Protein AF-A0A9D9RS37-F1 (afdb_monomer)

Sequence (89 aa):
MTNQETQNWIEKDKKQLHPTYHPKTHANPLVIERGEGVWLHTTDGQKILDGMAGLWNVNAGYGREEIAKAAYDQMKTMSFTSNFSGMTN

pLDDT: mean 94.48, std 4.48, range [75.38, 98.69]

Foldseek 3Di:
DDPVVLVVVLVVVLPDDDPPDDSVVSNDDFAWDFWDFQWTATPVGDIDGNPCCVVVPVVRTTDPPVVVVVQVVVVVVPVDDDPPPPDDD

Mean predicted aligned error: 3.92 Å

Nearest PDB structures (foldseek):
  6fyq-assembly1_A-2  TM=9.323E-01  e=6.464E-07  Virgibacillus pantothenticus
  3n5m-assembly1_B  TM=8.785E-01  e=1.243E-05  Bacillus anthracis
  1mgv-assembly1_B  TM=8.089E-01  e=7.820E-05  Escherichia coli
  1qj3-assembly1_A  TM=7.769E-01  e=7.323E-05  Escherichia coli BL21(DE3)
  1mly-assembly1_B  TM=7.722E-01  e=8.351E-05  Escherichia coli

Solvent-accessible surface area (backbone atoms only — not comparable to full-atom values): 5663 Å² total; per-residue (Å²): 114,53,74,69,56,44,52,54,50,47,67,55,52,61,75,57,88,57,87,100,55,61,76,93,75,53,78,77,74,85,57,74,68,51,48,48,47,58,33,38,30,32,42,90,71,51,77,42,78,47,88,50,29,79,87,74,68,43,83,89,35,38,69,53,60,71,58,54,48,54,52,49,58,42,46,74,74,57,72,76,77,70,70,60,97,80,45,81,133

Radius of gyration: 17.85 Å; Cα contacts (8 Å, |Δi|>4): 80; chains: 1; bounding box: 42×44×32 Å

Secondary structure (DSSP, 8-state):
--HHHHHHHHHHHTTS--TT--GGG-SS---EEEEEBTEEEETTS-EEE-SSHHHHT-TT-B--HHHHHHHHHHHHHHS----GGG---

Structure (mmCIF, N/CA/C/O backbone):
data_AF-A0A9D9RS37-F1
#
_entry.id   AF-A0A9D9RS37-F1
#
loop_
_atom_site.group_PDB
_atom_site.id
_atom_site.type_symbol
_atom_site.label_atom_id
_atom_site.label_alt_id
_atom_site.label_comp_id
_atom_site.label_asym_id
_atom_site.label_entity_id
_atom_site.label_seq_id
_atom_site.pdbx_PDB_ins_code
_atom_site.Cartn_x
_atom_site.Cartn_y
_atom_site.Cartn_z
_ato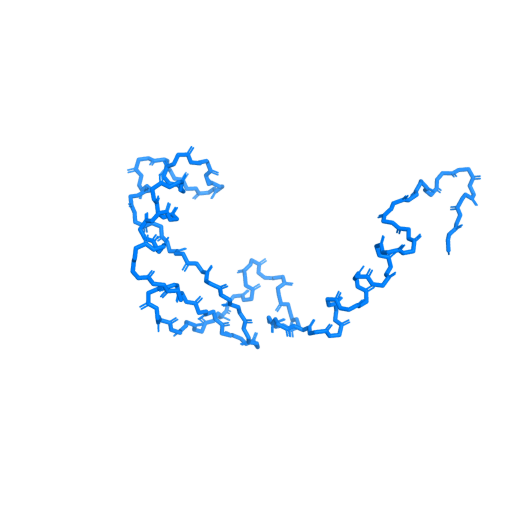m_site.occupancy
_atom_site.B_iso_or_equiv
_atom_site.auth_seq_id
_atom_site.auth_comp_id
_atom_site.auth_asym_id
_atom_site.auth_atom_id
_atom_site.pdbx_PDB_model_num
ATOM 1 N N . MET A 1 1 ? -12.065 1.680 10.532 1.00 75.38 1 MET A N 1
ATOM 2 C CA . MET A 1 1 ? -11.278 1.986 11.752 1.00 75.38 1 MET A CA 1
ATOM 3 C C . MET A 1 1 ? -12.090 2.846 12.727 1.00 75.38 1 MET A C 1
ATOM 5 O O . MET A 1 1 ? -13.039 3.488 12.292 1.00 75.38 1 MET A O 1
ATOM 9 N N . THR A 1 2 ? -11.766 2.884 14.024 1.00 84.12 2 THR A N 1
ATOM 10 C CA . THR A 1 2 ? -12.363 3.850 14.973 1.00 84.12 2 THR A CA 1
ATOM 11 C C . THR A 1 2 ? -11.731 5.244 14.835 1.00 84.12 2 THR A C 1
ATOM 13 O O . THR A 1 2 ? -10.602 5.393 14.357 1.00 84.12 2 THR A O 1
ATOM 16 N N . ASN A 1 3 ? -12.421 6.286 15.316 1.00 85.00 3 ASN A N 1
ATOM 17 C CA . ASN A 1 3 ? -11.869 7.649 15.352 1.00 85.00 3 ASN A CA 1
ATOM 18 C C . ASN A 1 3 ? -10.579 7.732 16.185 1.00 85.00 3 ASN A C 1
ATOM 20 O O . ASN A 1 3 ? -9.650 8.446 15.815 1.00 85.00 3 ASN A O 1
ATOM 24 N N . GLN A 1 4 ? -10.493 6.972 17.282 1.00 88.94 4 GLN A N 1
ATOM 25 C CA . GLN A 1 4 ? -9.316 6.959 18.153 1.00 88.94 4 GLN A CA 1
ATOM 26 C C . GLN A 1 4 ? -8.083 6.371 17.451 1.00 88.94 4 GLN A C 1
ATOM 28 O O . GLN A 1 4 ? -6.975 6.889 17.591 1.00 88.94 4 GLN A O 1
ATOM 33 N N . GLU A 1 5 ? -8.268 5.305 16.674 1.00 89.88 5 GLU A N 1
ATOM 34 C CA . GLU A 1 5 ? -7.196 4.682 15.892 1.00 89.88 5 GLU A CA 1
ATOM 35 C C . GLU A 1 5 ? -6.712 5.594 14.760 1.00 89.88 5 GLU A C 1
ATOM 37 O O . GLU A 1 5 ? -5.505 5.716 14.555 1.00 89.88 5 GLU A O 1
ATOM 42 N N . THR A 1 6 ? -7.627 6.299 14.086 1.00 92.88 6 THR A N 1
ATOM 43 C CA . THR A 1 6 ? -7.273 7.300 13.065 1.00 92.88 6 THR A CA 1
ATOM 44 C C . THR A 1 6 ? -6.378 8.398 13.642 1.00 92.88 6 THR A C 1
ATOM 46 O O . THR A 1 6 ? -5.331 8.706 13.074 1.00 92.88 6 THR A O 1
ATOM 49 N N . GLN A 1 7 ? -6.733 8.950 14.808 1.00 93.44 7 GLN A N 1
ATOM 50 C CA . GLN A 1 7 ? -5.916 9.980 15.462 1.00 93.44 7 GLN A CA 1
ATOM 51 C C . GLN A 1 7 ? -4.532 9.460 15.865 1.00 93.44 7 GLN A C 1
ATOM 53 O O . GLN A 1 7 ? -3.532 10.158 15.713 1.00 93.44 7 GLN A O 1
ATOM 58 N N . ASN A 1 8 ? -4.445 8.208 16.316 1.00 94.12 8 ASN A N 1
ATOM 59 C CA . ASN A 1 8 ? -3.160 7.585 16.627 1.00 94.12 8 ASN A CA 1
ATOM 60 C C . ASN A 1 8 ? -2.247 7.475 15.392 1.00 94.12 8 ASN A C 1
ATOM 62 O O . ASN A 1 8 ? -1.040 7.691 15.506 1.00 94.12 8 ASN A O 1
ATOM 66 N N . TRP A 1 9 ? -2.799 7.159 14.215 1.00 94.12 9 TRP A N 1
ATOM 67 C CA . TRP A 1 9 ? -2.026 7.141 12.969 1.00 94.12 9 TRP A CA 1
ATOM 68 C C . TRP A 1 9 ? -1.507 8.525 12.596 1.00 94.12 9 TRP A C 1
ATOM 70 O O . TRP A 1 9 ? -0.314 8.662 12.337 1.00 94.12 9 TRP A O 1
ATOM 80 N N . ILE A 1 10 ? -2.359 9.549 12.665 1.00 93.69 10 ILE A N 1
ATOM 81 C CA . ILE A 1 10 ? -1.981 10.941 12.383 1.00 93.69 10 ILE A CA 1
ATOM 82 C C . ILE A 1 10 ? -0.811 11.393 13.273 1.00 93.69 10 ILE A C 1
ATOM 84 O O . ILE A 1 10 ? 0.169 11.954 12.783 1.00 93.69 10 ILE A O 1
ATOM 88 N N . GLU A 1 11 ? -0.864 11.117 14.578 1.00 93.94 11 GLU A N 1
ATOM 89 C CA . GLU A 1 11 ? 0.189 11.535 15.516 1.00 93.94 11 GLU A CA 1
ATOM 90 C C . GLU A 1 11 ? 1.524 10.805 15.318 1.00 93.94 11 GLU A C 1
ATOM 92 O O . GLU A 1 11 ? 2.593 11.354 15.608 1.00 93.94 11 GLU A O 1
ATOM 97 N N . LYS A 1 12 ? 1.490 9.564 14.826 1.00 93.44 12 LYS A N 1
ATOM 98 C CA . LYS A 1 12 ? 2.705 8.830 14.446 1.00 93.44 12 LYS A CA 1
ATOM 99 C C . LYS A 1 12 ? 3.289 9.353 13.137 1.00 93.44 12 LYS A C 1
ATOM 101 O O . LYS A 1 12 ? 4.507 9.498 13.042 1.00 93.44 12 LYS A O 1
ATOM 106 N N . ASP A 1 13 ? 2.429 9.641 12.168 1.00 94.44 13 ASP A N 1
ATOM 107 C CA . ASP A 1 13 ? 2.786 10.077 10.819 1.00 94.44 13 ASP A CA 1
ATOM 108 C C . ASP A 1 13 ? 3.458 11.460 10.812 1.00 94.44 13 ASP A C 1
ATOM 110 O O . ASP A 1 13 ? 4.497 11.643 10.185 1.00 94.44 13 ASP A O 1
ATOM 114 N N . LYS A 1 14 ? 3.000 12.390 11.663 1.00 92.12 14 LYS A N 1
ATOM 115 C CA . LYS A 1 14 ? 3.640 13.706 11.890 1.00 92.12 14 LYS A CA 1
ATOM 116 C C . LYS A 1 14 ? 5.127 13.648 12.272 1.00 92.12 14 LYS A C 1
ATOM 118 O O . LYS A 1 14 ? 5.822 14.658 12.191 1.00 92.12 14 LYS A O 1
ATOM 123 N N . LYS A 1 15 ? 5.613 12.495 12.740 1.00 91.38 15 LYS A N 1
ATOM 124 C CA . LYS A 1 15 ? 7.008 12.276 13.162 1.00 91.38 15 LYS A CA 1
ATOM 125 C C . LYS A 1 15 ? 7.862 11.627 12.068 1.00 91.38 15 LYS A C 1
ATOM 127 O O . LYS A 1 15 ? 9.034 11.354 12.314 1.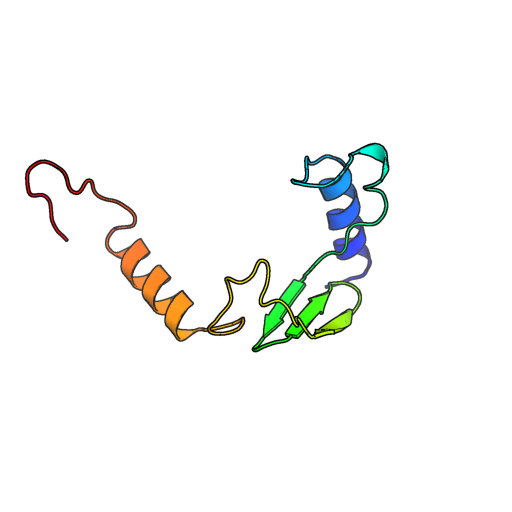00 91.38 15 LYS A O 1
ATOM 132 N N . GLN A 1 16 ? 7.286 11.351 10.899 1.00 91.25 16 GLN A N 1
ATOM 133 C CA . GLN A 1 16 ? 7.953 10.716 9.766 1.00 91.25 16 GLN A CA 1
ATOM 134 C C . GLN A 1 16 ? 8.372 11.742 8.709 1.00 91.25 16 GLN A C 1
ATOM 136 O O . GLN A 1 16 ? 7.901 12.880 8.675 1.00 91.25 16 GLN A O 1
ATOM 141 N N . LEU A 1 17 ? 9.279 11.326 7.825 1.00 92.88 17 LEU A N 1
ATOM 142 C CA . LEU A 1 17 ? 9.642 12.081 6.630 1.00 92.88 17 LEU A CA 1
ATOM 143 C C . LEU A 1 17 ? 8.840 11.560 5.439 1.00 92.88 17 LEU A C 1
ATOM 145 O O . LEU A 1 17 ? 8.855 10.363 5.161 1.00 92.88 17 LEU A O 1
ATOM 149 N N . HIS A 1 18 ? 8.199 12.472 4.707 1.00 93.69 18 HIS A N 1
ATOM 150 C CA . HIS A 1 18 ? 7.454 12.145 3.495 1.00 93.69 18 HIS A CA 1
ATOM 151 C C . HIS A 1 18 ? 8.194 12.658 2.256 1.00 93.69 18 HIS A C 1
ATOM 153 O O . HIS A 1 18 ? 8.627 13.815 2.232 1.00 93.69 18 HIS A O 1
ATOM 159 N N . PRO A 1 19 ? 8.348 11.831 1.206 1.00 94.62 19 PRO A N 1
ATOM 160 C CA . PRO A 1 19 ? 8.918 12.293 -0.051 1.00 94.62 19 PRO A CA 1
ATOM 161 C C . PRO A 1 19 ? 8.029 13.380 -0.660 1.00 94.62 19 PRO A C 1
ATOM 163 O O . PRO A 1 19 ? 6.806 13.339 -0.544 1.00 94.62 19 PRO A O 1
ATOM 166 N N . THR A 1 20 ? 8.643 14.349 -1.344 1.00 93.62 20 THR A N 1
ATOM 167 C CA . THR A 1 20 ? 7.946 15.449 -2.046 1.00 93.62 20 THR A CA 1
ATOM 168 C C . THR A 1 20 ? 7.049 16.330 -1.163 1.00 93.62 20 THR A C 1
ATOM 170 O O . THR A 1 20 ? 6.209 17.062 -1.678 1.00 93.62 20 THR A O 1
ATOM 173 N N . TYR A 1 21 ? 7.243 16.309 0.158 1.00 91.88 21 TYR A N 1
ATOM 174 C CA . TYR A 1 21 ? 6.420 17.053 1.107 1.00 91.88 21 TYR A CA 1
ATOM 175 C C . TYR A 1 21 ? 7.289 17.835 2.096 1.00 91.88 21 TYR A C 1
ATOM 177 O O . TYR A 1 21 ? 8.271 17.316 2.627 1.00 91.88 21 TYR A O 1
ATOM 185 N N . HIS A 1 22 ? 6.956 19.100 2.355 1.00 90.62 22 HIS A N 1
ATOM 186 C CA . HIS A 1 22 ? 7.718 19.911 3.301 1.00 90.62 22 HIS A CA 1
ATOM 187 C C . HIS A 1 22 ? 7.267 19.601 4.744 1.00 90.62 22 HIS A C 1
ATOM 189 O O . HIS A 1 22 ? 6.075 19.699 5.031 1.00 90.62 22 HIS A O 1
ATOM 195 N N . PRO A 1 23 ? 8.166 19.315 5.708 1.00 87.38 23 PRO A N 1
ATOM 196 C CA . PRO A 1 23 ? 7.759 18.909 7.060 1.00 87.38 23 PRO A CA 1
ATOM 197 C C . PRO A 1 23 ? 6.823 19.900 7.770 1.00 87.38 23 PRO A C 1
ATOM 199 O O . PRO A 1 23 ? 5.886 19.501 8.451 1.00 87.38 23 PRO A O 1
ATOM 202 N N . LYS A 1 24 ? 7.018 21.212 7.566 1.00 87.19 24 LYS A N 1
ATOM 203 C CA . LYS A 1 24 ? 6.143 22.244 8.164 1.00 87.19 24 LYS A CA 1
ATOM 204 C C . LYS A 1 24 ? 4.699 22.235 7.645 1.00 87.19 24 LYS A C 1
ATOM 206 O O . LYS A 1 24 ? 3.843 22.809 8.306 1.00 87.19 24 LYS A O 1
ATOM 211 N N . THR A 1 25 ? 4.425 21.649 6.480 1.00 87.12 25 THR A N 1
ATOM 212 C CA . THR A 1 25 ? 3.064 21.590 5.920 1.00 87.12 25 THR A CA 1
ATOM 213 C C . THR A 1 25 ? 2.338 20.298 6.300 1.00 87.12 25 THR A C 1
ATOM 215 O O . THR A 1 25 ? 1.163 20.145 5.984 1.00 87.12 25 THR A O 1
ATOM 218 N N . HIS A 1 26 ? 3.007 19.369 6.995 1.00 89.06 26 HIS A N 1
ATOM 219 C CA . HIS A 1 26 ? 2.526 18.008 7.270 1.00 89.06 26 HIS A CA 1
ATOM 220 C C . HIS A 1 26 ? 1.685 17.914 8.545 1.00 89.06 26 HIS A C 1
ATOM 222 O O . HIS A 1 26 ? 1.995 17.175 9.474 1.00 89.06 26 HIS A O 1
ATOM 228 N N . ALA A 1 27 ? 0.637 18.735 8.619 1.00 83.19 27 ALA A N 1
ATOM 229 C CA . ALA A 1 27 ? -0.201 18.849 9.814 1.00 83.19 27 ALA A CA 1
ATOM 230 C C . ALA A 1 27 ? -1.411 17.899 9.806 1.00 83.19 27 ALA A C 1
ATOM 232 O O . ALA A 1 27 ? -1.806 17.415 10.865 1.00 83.19 27 ALA A O 1
ATOM 233 N N . ASN A 1 28 ? -1.982 17.633 8.627 1.00 85.88 28 ASN A N 1
ATOM 234 C CA . ASN A 1 28 ? -3.220 16.869 8.454 1.00 85.88 28 ASN A CA 1
ATOM 235 C C . ASN A 1 28 ? -3.030 15.800 7.365 1.00 85.88 28 ASN A C 1
ATOM 237 O O . ASN A 1 28 ? -3.483 15.996 6.234 1.00 85.88 28 ASN A O 1
ATOM 241 N N . PRO A 1 29 ? -2.307 14.709 7.660 1.00 91.69 29 PRO A N 1
ATOM 242 C CA . PRO A 1 29 ? -2.082 13.653 6.689 1.00 91.69 29 PRO A CA 1
ATOM 243 C C . PRO A 1 29 ? -3.381 12.917 6.354 1.00 91.69 29 PRO A C 1
ATOM 245 O O . PRO A 1 29 ? -4.227 12.673 7.216 1.00 91.69 29 PRO A O 1
ATOM 248 N N . LEU A 1 30 ? -3.514 12.535 5.085 1.00 92.44 30 LEU A N 1
ATOM 249 C CA . LEU A 1 30 ? -4.590 11.672 4.617 1.00 92.44 30 LEU A CA 1
ATOM 250 C C . LEU A 1 30 ? -4.227 10.214 4.918 1.00 92.44 30 LEU A C 1
ATOM 252 O O . LEU A 1 30 ? -3.315 9.662 4.305 1.00 92.44 30 LEU A O 1
ATOM 256 N N . VAL A 1 31 ? -4.943 9.584 5.848 1.00 95.25 31 VAL A N 1
ATOM 257 C CA . VAL A 1 31 ? -4.680 8.193 6.239 1.00 95.25 31 VAL A CA 1
ATOM 258 C C . VAL A 1 31 ? -5.536 7.248 5.394 1.00 95.25 31 VAL A C 1
ATOM 260 O O . VAL A 1 31 ? -6.758 7.192 5.539 1.00 95.25 31 VAL A O 1
ATOM 263 N N . ILE A 1 32 ? -4.890 6.502 4.496 1.00 96.62 32 ILE A N 1
ATOM 264 C CA . ILE A 1 32 ? -5.534 5.488 3.650 1.00 96.62 32 ILE A CA 1
ATOM 265 C C . ILE A 1 32 ? -5.643 4.167 4.423 1.00 96.62 32 ILE A C 1
ATOM 267 O O . ILE A 1 32 ? -4.650 3.664 4.940 1.00 96.62 32 ILE A O 1
ATOM 271 N N . GLU A 1 33 ? -6.846 3.595 4.492 1.00 96.19 33 GLU A N 1
ATOM 272 C CA . GLU A 1 33 ? -7.135 2.320 5.164 1.00 96.19 33 GLU A CA 1
ATOM 273 C C . GLU A 1 33 ? -7.015 1.127 4.210 1.00 96.19 33 GLU A C 1
ATOM 275 O O . GLU A 1 33 ? -6.415 0.109 4.549 1.00 96.19 33 GLU A O 1
ATOM 280 N N . ARG A 1 34 ? -7.604 1.232 3.014 1.00 97.00 34 ARG A N 1
ATOM 281 C CA . ARG A 1 34 ? -7.619 0.152 2.015 1.00 97.00 34 ARG A CA 1
ATOM 282 C C . ARG A 1 34 ? -7.851 0.690 0.606 1.00 97.00 34 ARG A C 1
ATOM 284 O O . ARG A 1 34 ? -8.336 1.806 0.436 1.00 97.00 34 ARG A O 1
ATOM 291 N N . GLY A 1 35 ? -7.579 -0.137 -0.400 1.00 97.88 35 GLY A N 1
ATOM 292 C CA . GLY A 1 35 ? -7.939 0.129 -1.794 1.00 97.88 35 GLY A CA 1
ATOM 293 C C . GLY A 1 35 ? -8.691 -1.045 -2.423 1.00 97.88 35 GLY A C 1
ATOM 294 O O . GLY A 1 35 ? -8.459 -2.196 -2.055 1.00 97.88 35 GLY A O 1
ATOM 295 N N . GLU A 1 36 ? -9.582 -0.756 -3.370 1.00 98.19 36 GLU A N 1
ATOM 296 C CA . GLU A 1 36 ? -10.383 -1.747 -4.099 1.00 98.19 36 GLU A CA 1
ATOM 297 C C . GLU A 1 36 ? -10.709 -1.251 -5.517 1.00 98.19 36 GLU A C 1
ATOM 299 O O . GLU A 1 36 ? -11.371 -0.225 -5.701 1.00 98.19 36 GLU A O 1
ATOM 304 N N . GLY A 1 37 ? -10.238 -1.966 -6.543 1.00 98.25 37 GLY A N 1
ATOM 305 C CA . GLY A 1 37 ? -10.399 -1.541 -7.934 1.00 98.25 37 GLY A CA 1
ATOM 306 C C . GLY A 1 37 ? -9.706 -0.199 -8.183 1.00 98.25 37 GLY A C 1
ATOM 307 O O . GLY A 1 37 ? -8.489 -0.108 -8.072 1.00 98.25 37 GLY A O 1
ATOM 308 N N . VAL A 1 38 ? -10.473 0.843 -8.505 1.00 98.31 38 VAL A N 1
ATOM 309 C CA . VAL A 1 38 ? -9.970 2.218 -8.723 1.00 98.31 38 VAL A CA 1
ATOM 310 C C . VAL A 1 38 ? -10.204 3.144 -7.522 1.00 98.31 38 VAL A C 1
ATOM 312 O O . VAL A 1 38 ? -10.074 4.359 -7.636 1.00 98.31 38 VAL A O 1
ATOM 315 N N . TRP A 1 39 ? -10.610 2.594 -6.376 1.00 98.62 39 TRP A N 1
ATOM 316 C CA . TRP A 1 39 ? -11.026 3.376 -5.216 1.00 98.62 39 TRP A CA 1
ATOM 317 C C . TRP A 1 39 ? -10.059 3.225 -4.049 1.00 98.62 39 TRP A C 1
ATOM 319 O O . TRP A 1 39 ? -9.645 2.115 -3.712 1.00 98.62 39 TRP A O 1
ATOM 329 N N . LEU A 1 40 ? -9.782 4.343 -3.386 1.00 98.44 40 LEU A N 1
ATOM 330 C CA . LEU A 1 40 ? -9.134 4.408 -2.083 1.00 98.44 40 LEU A CA 1
ATOM 331 C C . LEU A 1 40 ? -10.182 4.676 -1.005 1.00 98.44 40 LEU A C 1
ATOM 333 O O . LEU A 1 40 ? -11.123 5.442 -1.210 1.00 98.44 40 LEU A O 1
ATOM 337 N N . HIS A 1 41 ? -10.007 4.054 0.152 1.00 97.56 41 HIS A N 1
ATOM 338 C CA . HIS A 1 41 ? -10.837 4.248 1.332 1.00 97.56 41 HIS A CA 1
ATOM 339 C C . HIS A 1 41 ? -9.969 4.791 2.457 1.00 97.56 41 HIS A C 1
ATOM 341 O O . HIS A 1 41 ? -8.938 4.200 2.782 1.00 97.56 41 HIS A O 1
ATOM 347 N N . THR A 1 42 ? -10.369 5.913 3.035 1.00 95.94 42 THR A N 1
ATOM 348 C CA . THR A 1 42 ? -9.660 6.570 4.134 1.00 95.94 42 THR A CA 1
ATOM 349 C C . THR A 1 42 ? -10.205 6.101 5.479 1.00 95.94 42 THR A C 1
ATOM 351 O O . THR A 1 42 ? -11.346 5.646 5.582 1.00 95.94 42 THR A O 1
ATOM 354 N N . THR A 1 43 ? -9.411 6.235 6.541 1.00 95.06 43 THR A N 1
ATOM 355 C CA . THR A 1 43 ? -9.830 5.793 7.882 1.00 95.06 43 THR A CA 1
ATOM 356 C C . THR A 1 43 ? -10.956 6.645 8.483 1.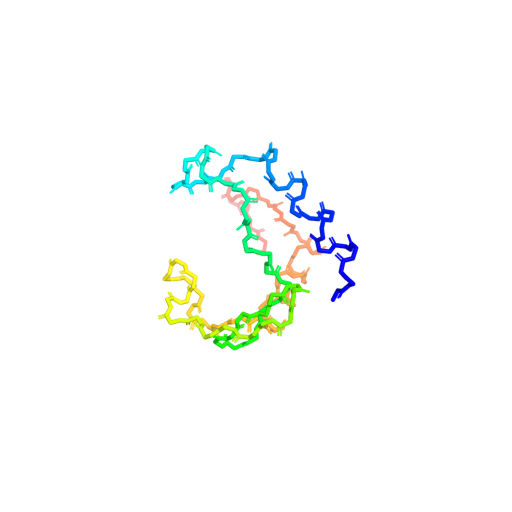00 95.06 43 THR A C 1
ATOM 358 O O . THR A 1 43 ? -11.624 6.188 9.408 1.00 95.06 43 THR A O 1
ATOM 361 N N . ASP A 1 44 ? -11.197 7.851 7.954 1.00 91.44 44 ASP A N 1
ATOM 362 C CA . ASP A 1 44 ? -12.326 8.730 8.298 1.00 91.44 44 ASP A CA 1
ATOM 363 C C . ASP A 1 44 ? -13.588 8.472 7.442 1.00 91.44 44 ASP A C 1
ATOM 365 O O . ASP A 1 44 ? -14.575 9.197 7.553 1.00 91.44 44 ASP A O 1
ATOM 3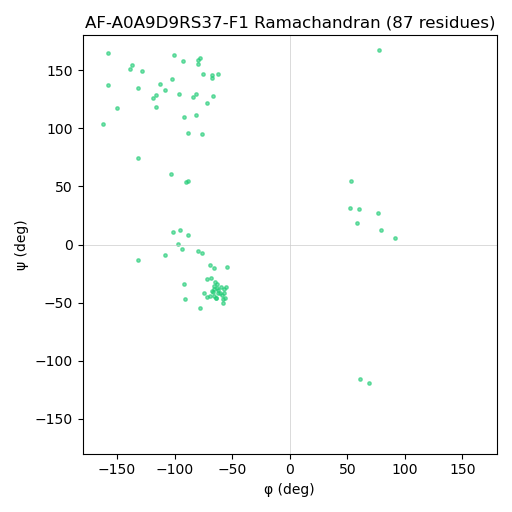69 N N . GLY A 1 45 ? -13.586 7.413 6.624 1.00 92.62 45 GLY A N 1
ATOM 370 C CA . GLY A 1 45 ? -14.769 6.905 5.924 1.00 92.62 45 GLY A CA 1
ATOM 371 C C . GLY A 1 45 ? -14.999 7.472 4.522 1.00 92.62 45 GLY A C 1
ATOM 372 O O . GLY A 1 45 ? -16.016 7.154 3.901 1.00 92.62 45 GLY A O 1
ATOM 373 N N . GLN A 1 46 ? -14.078 8.276 3.990 1.00 95.56 46 GLN A N 1
ATOM 374 C CA . GLN A 1 46 ? -14.175 8.773 2.619 1.00 95.56 46 GLN A CA 1
ATOM 375 C C . GLN A 1 46 ? -13.811 7.678 1.611 1.00 95.56 46 GLN A C 1
ATOM 377 O O . GLN A 1 46 ? -12.949 6.827 1.846 1.00 95.56 46 GLN A O 1
ATOM 382 N N . LYS A 1 47 ? -14.471 7.723 0.451 1.00 97.69 47 LYS A N 1
ATOM 383 C CA . LYS A 1 47 ? -14.163 6.895 -0.716 1.00 97.69 47 LYS A CA 1
ATOM 384 C C . LYS A 1 47 ? -13.723 7.809 -1.854 1.00 97.69 47 LYS A C 1
ATOM 386 O O . LYS A 1 47 ? -14.499 8.647 -2.304 1.00 97.69 47 LYS A O 1
ATOM 391 N N . ILE A 1 48 ? -12.488 7.643 -2.311 1.00 98.38 48 ILE A N 1
ATOM 392 C CA . ILE A 1 48 ? -11.816 8.543 -3.251 1.00 98.38 48 ILE A C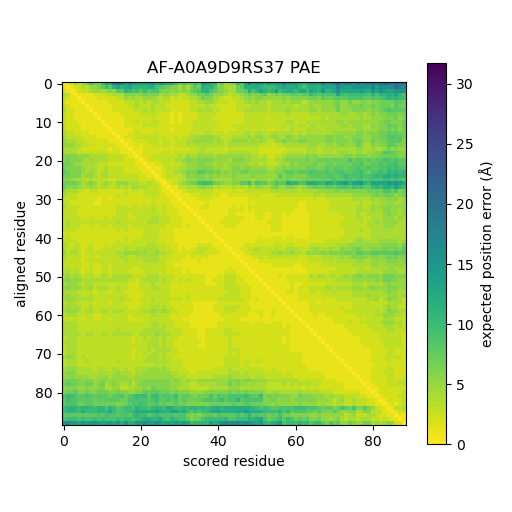A 1
ATOM 393 C C . ILE A 1 48 ? -11.536 7.782 -4.546 1.00 98.38 48 ILE A C 1
ATOM 395 O O . ILE A 1 48 ? -10.976 6.687 -4.503 1.00 98.38 48 ILE A O 1
ATOM 399 N N . LEU A 1 49 ? -11.938 8.341 -5.692 1.00 98.50 49 LEU A N 1
ATOM 400 C CA . LEU A 1 49 ? -11.533 7.816 -6.997 1.00 98.50 49 LEU A CA 1
ATOM 401 C C . LEU A 1 49 ? -10.058 8.136 -7.198 1.00 98.50 49 LEU A C 1
ATOM 403 O O . LEU A 1 49 ? -9.682 9.309 -7.220 1.00 98.50 49 LEU A O 1
ATOM 407 N N . ASP A 1 50 ? -9.244 7.113 -7.399 1.00 98.38 50 ASP A N 1
ATOM 408 C CA . ASP A 1 50 ? -7.861 7.313 -7.787 1.00 98.38 50 ASP A CA 1
ATOM 409 C C . ASP A 1 50 ? -7.743 7.392 -9.312 1.00 98.38 50 ASP A C 1
ATOM 411 O O . ASP A 1 50 ? -7.671 6.385 -10.017 1.00 98.38 50 ASP A O 1
ATOM 415 N N . GLY A 1 51 ? -7.731 8.624 -9.820 1.00 97.94 51 GLY A N 1
ATOM 416 C CA . GLY A 1 51 ? -7.544 8.905 -11.242 1.00 97.94 51 GLY A CA 1
ATOM 417 C C . GLY A 1 51 ? -6.098 8.774 -11.731 1.00 97.94 51 GLY A C 1
ATOM 418 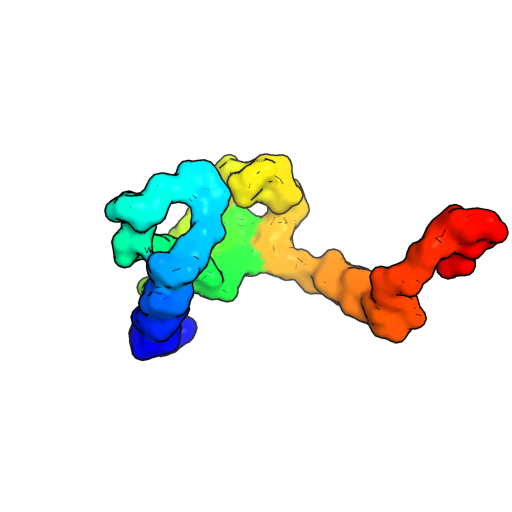O O . GLY A 1 51 ? -5.872 8.884 -12.933 1.00 97.94 51 GLY A O 1
ATOM 419 N N . MET A 1 52 ? -5.126 8.567 -10.834 1.00 97.69 52 MET A N 1
ATOM 420 C CA . MET A 1 52 ? -3.698 8.499 -11.172 1.00 97.69 52 MET A CA 1
ATOM 421 C C . MET A 1 52 ? -3.108 7.089 -11.071 1.00 97.69 52 MET A C 1
ATOM 423 O O . MET A 1 52 ? -1.973 6.885 -11.506 1.00 97.69 52 MET A O 1
ATOM 427 N N . ALA A 1 53 ? -3.855 6.122 -10.525 1.00 97.75 53 ALA A N 1
ATOM 428 C CA . ALA A 1 53 ? -3.357 4.781 -10.215 1.00 97.75 53 ALA A CA 1
ATOM 429 C C . ALA A 1 53 ? -2.082 4.845 -9.346 1.00 97.75 53 ALA A C 1
ATOM 431 O O . ALA A 1 53 ? -1.018 4.332 -9.709 1.00 97.75 53 ALA A O 1
ATOM 432 N N . GLY A 1 54 ? -2.178 5.538 -8.211 1.00 96.25 54 GLY A N 1
ATOM 433 C CA . GLY A 1 54 ? -1.081 5.884 -7.322 1.00 96.25 54 GLY A CA 1
ATOM 434 C C . GLY A 1 54 ? -0.148 6.904 -7.967 1.00 96.25 54 GLY A C 1
ATOM 435 O O . GLY A 1 54 ? -0.544 8.015 -8.309 1.00 96.25 54 GLY A O 1
ATOM 436 N N . LEU A 1 55 ? 1.113 6.513 -8.146 1.00 97.12 55 LEU A N 1
ATOM 437 C CA . LEU A 1 55 ? 2.072 7.254 -8.965 1.00 97.12 55 LEU A CA 1
ATOM 438 C C . LEU A 1 55 ? 2.233 6.545 -10.312 1.00 97.12 55 LEU A C 1
ATOM 440 O O . LEU A 1 55 ? 3.328 6.096 -10.649 1.00 97.12 55 LEU A O 1
ATOM 444 N N . TRP A 1 56 ? 1.129 6.434 -11.061 1.00 97.94 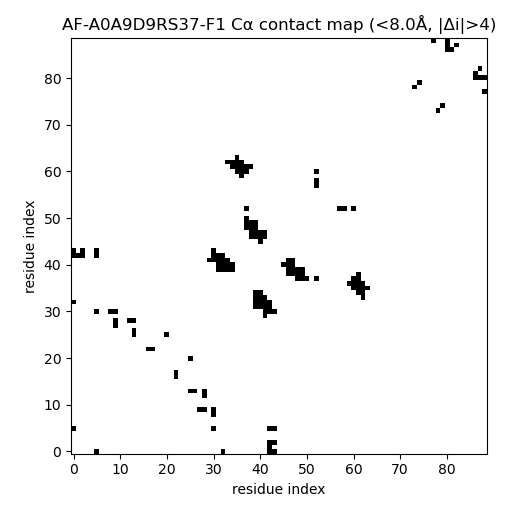56 TRP A N 1
ATOM 445 C CA . TRP A 1 56 ? 1.080 5.831 -12.399 1.00 97.94 56 TRP A CA 1
ATOM 446 C C . TRP A 1 56 ? 1.519 4.358 -12.441 1.00 97.94 56 TRP A C 1
ATOM 448 O O . TRP A 1 56 ? 2.108 3.915 -13.427 1.00 97.94 56 TRP A O 1
ATOM 458 N N . ASN A 1 57 ? 1.296 3.608 -11.356 1.00 97.81 57 ASN A N 1
ATOM 459 C CA . ASN A 1 57 ? 1.861 2.265 -11.187 1.00 97.81 57 ASN A CA 1
ATOM 460 C C . ASN A 1 57 ? 0.867 1.186 -10.732 1.00 97.81 57 ASN A C 1
ATOM 462 O O . ASN A 1 57 ? 1.168 -0.002 -10.852 1.00 97.81 57 ASN A O 1
ATOM 466 N N . VAL A 1 58 ? -0.330 1.548 -10.267 1.00 98.19 58 VAL A N 1
ATOM 467 C CA . VAL A 1 58 ? -1.364 0.584 -9.853 1.00 98.19 58 VAL A CA 1
ATOM 468 C C . VAL A 1 58 ? -2.264 0.214 -11.039 1.00 98.19 58 VAL A C 1
ATOM 470 O O . VAL A 1 58 ? -3.486 0.328 -10.994 1.00 98.19 58 VAL A O 1
ATOM 473 N N . ASN A 1 59 ? -1.660 -0.230 -12.142 1.00 98.12 59 ASN A N 1
ATOM 474 C CA . ASN A 1 59 ? -2.358 -0.399 -13.424 1.00 98.12 59 ASN A CA 1
ATOM 475 C C . ASN A 1 59 ? -3.450 -1.479 -13.380 1.00 98.12 59 ASN A C 1
ATOM 477 O O . ASN A 1 59 ? -4.468 -1.365 -14.057 1.00 98.12 59 ASN A O 1
ATOM 481 N N . ALA A 1 60 ? -3.254 -2.525 -12.574 1.00 97.88 60 ALA A N 1
ATOM 482 C CA . ALA A 1 60 ? -4.247 -3.579 -12.384 1.00 97.88 60 ALA A CA 1
ATOM 483 C C . ALA A 1 60 ? -5.370 -3.173 -11.408 1.00 97.88 60 ALA A C 1
ATOM 485 O O . ALA A 1 60 ? -6.327 -3.928 -11.236 1.00 97.88 60 ALA A O 1
ATOM 486 N N . GLY A 1 61 ? -5.288 -2.003 -10.770 1.00 98.31 61 GLY A N 1
ATOM 487 C CA . GLY A 1 61 ? -6.161 -1.606 -9.666 1.00 98.31 61 GLY A CA 1
ATOM 488 C C . GLY A 1 61 ? -5.784 -2.252 -8.327 1.00 98.31 61 GLY A C 1
ATOM 489 O O . GLY A 1 61 ? -4.982 -3.184 -8.250 1.00 98.31 61 GLY A O 1
ATOM 490 N N . TYR A 1 62 ? -6.369 -1.731 -7.255 1.00 98.56 62 TYR A N 1
ATOM 491 C CA . TYR A 1 62 ? -6.121 -2.134 -5.874 1.00 98.56 62 TYR A CA 1
ATOM 492 C C . TYR A 1 62 ? -6.868 -3.417 -5.481 1.00 98.56 62 TYR A C 1
ATOM 494 O O . TYR A 1 62 ? -7.930 -3.728 -6.024 1.00 98.56 62 TYR A O 1
ATOM 502 N N . GLY A 1 63 ? -6.344 -4.129 -4.476 1.00 97.88 63 GLY A N 1
ATOM 503 C CA . GLY A 1 63 ? -7.040 -5.255 -3.837 1.00 97.88 63 GLY A CA 1
ATOM 504 C C . GLY A 1 63 ? -7.042 -6.562 -4.638 1.00 97.88 63 GLY A C 1
ATOM 505 O O . GLY A 1 63 ? -7.957 -7.366 -4.496 1.00 97.88 63 GLY A O 1
ATOM 506 N N . ARG A 1 64 ? -6.044 -6.790 -5.500 1.00 98.31 64 ARG A N 1
ATOM 507 C CA . ARG A 1 64 ? -5.938 -8.015 -6.311 1.00 98.31 64 ARG A CA 1
ATOM 508 C C . ARG A 1 64 ? -5.446 -9.203 -5.485 1.00 98.31 64 ARG A C 1
ATOM 510 O O . ARG A 1 64 ? -4.243 -9.408 -5.334 1.00 98.31 64 ARG A O 1
ATOM 517 N N . GLU A 1 65 ? -6.389 -9.998 -4.986 1.00 98.19 65 GLU A N 1
ATOM 518 C CA . GLU A 1 65 ? -6.106 -11.203 -4.195 1.00 98.19 65 GLU A CA 1
ATOM 519 C C . GLU A 1 65 ? -5.211 -12.203 -4.941 1.00 98.19 65 GLU A C 1
ATOM 521 O O . GLU A 1 65 ? -4.294 -12.759 -4.344 1.00 98.19 65 GLU A O 1
ATOM 526 N N . GLU A 1 66 ? -5.396 -12.365 -6.253 1.00 98.44 66 GLU A N 1
ATOM 527 C CA . GLU A 1 66 ? -4.557 -13.236 -7.090 1.00 98.44 66 GLU A CA 1
ATOM 528 C C . GLU A 1 66 ? -3.063 -12.859 -7.035 1.00 98.44 66 GLU A C 1
ATOM 530 O O . GLU A 1 66 ? -2.208 -13.734 -6.896 1.00 98.44 66 GLU A O 1
ATOM 535 N N . ILE A 1 67 ? -2.744 -11.557 -7.057 1.00 98.31 67 ILE A N 1
ATOM 536 C CA . ILE A 1 67 ? -1.366 -11.048 -6.983 1.00 98.31 67 ILE A CA 1
ATOM 537 C C . ILE A 1 67 ? -0.817 -11.242 -5.568 1.00 98.31 67 ILE A C 1
ATOM 539 O O . ILE A 1 67 ? 0.308 -11.711 -5.394 1.00 98.31 67 ILE A O 1
ATOM 543 N N . ALA A 1 68 ? -1.619 -10.914 -4.549 1.00 98.38 68 ALA A N 1
ATOM 544 C CA . ALA A 1 68 ? -1.230 -11.091 -3.153 1.00 98.38 68 ALA A CA 1
ATOM 545 C C . ALA A 1 68 ? -0.941 -12.566 -2.829 1.00 98.38 68 ALA A C 1
ATOM 547 O O . ALA A 1 68 ? 0.060 -12.873 -2.179 1.00 98.38 68 ALA A O 1
ATOM 548 N N . LYS A 1 69 ? -1.775 -13.485 -3.331 1.00 98.69 69 LYS A N 1
ATOM 549 C CA . LYS A 1 69 ? -1.601 -14.926 -3.154 1.00 98.69 69 LYS A CA 1
ATOM 550 C C . LYS A 1 69 ? -0.352 -15.445 -3.864 1.00 98.69 69 LYS A C 1
ATOM 552 O O . LYS A 1 69 ? 0.410 -16.183 -3.244 1.00 98.69 69 LYS A O 1
ATOM 557 N N . ALA A 1 70 ? -0.101 -15.024 -5.104 1.00 98.62 70 ALA A N 1
ATOM 558 C CA . ALA A 1 70 ? 1.114 -15.402 -5.827 1.00 98.62 70 ALA A CA 1
ATOM 559 C C . ALA A 1 70 ? 2.388 -14.969 -5.074 1.00 98.62 70 ALA A C 1
ATOM 561 O O . ALA A 1 70 ? 3.318 -15.760 -4.916 1.00 98.62 70 ALA A O 1
ATOM 562 N N . ALA A 1 71 ? 2.408 -13.740 -4.543 1.00 98.38 71 ALA A N 1
ATOM 563 C CA . ALA A 1 71 ? 3.515 -13.253 -3.723 1.00 98.38 71 ALA A CA 1
ATOM 564 C C . ALA A 1 71 ? 3.663 -14.052 -2.416 1.00 98.38 71 ALA A C 1
ATOM 566 O O . ALA A 1 71 ? 4.772 -14.461 -2.078 1.00 98.38 71 ALA A O 1
ATOM 567 N N . TYR A 1 72 ? 2.562 -14.314 -1.702 1.00 98.56 72 TYR A N 1
ATOM 568 C CA . TYR A 1 72 ? 2.567 -15.108 -0.469 1.00 98.56 72 TYR A CA 1
ATOM 569 C C . TYR A 1 72 ? 3.129 -16.519 -0.690 1.00 98.56 72 TYR A C 1
ATOM 571 O O . TYR A 1 72 ? 4.029 -16.943 0.039 1.00 98.56 72 TYR A O 1
ATOM 579 N N . ASP A 1 73 ? 2.628 -17.230 -1.703 1.00 98.56 73 ASP A N 1
ATOM 580 C CA . ASP A 1 73 ? 3.030 -18.605 -2.006 1.00 98.56 73 ASP A CA 1
ATOM 581 C C . ASP A 1 73 ? 4.530 -18.674 -2.360 1.00 98.56 73 ASP A C 1
ATOM 583 O O . ASP A 1 73 ? 5.256 -19.545 -1.862 1.00 98.56 73 ASP A O 1
ATOM 587 N N . GLN A 1 74 ? 5.034 -17.709 -3.141 1.00 98.25 74 GLN A N 1
ATOM 588 C CA . GLN A 1 74 ? 6.458 -17.631 -3.468 1.00 98.25 74 GLN A CA 1
ATOM 589 C C . GLN A 1 74 ? 7.307 -17.250 -2.252 1.00 98.25 74 GLN A C 1
ATOM 591 O O . GLN A 1 74 ? 8.330 -17.884 -2.013 1.00 98.25 74 GLN A O 1
ATOM 596 N N . MET A 1 75 ? 6.894 -16.269 -1.445 1.00 98.19 75 MET A N 1
ATOM 597 C CA . MET A 1 75 ? 7.639 -15.858 -0.247 1.00 98.19 75 MET A CA 1
ATOM 598 C C . MET A 1 75 ? 7.729 -16.975 0.799 1.00 98.19 75 MET A C 1
ATOM 600 O O . MET A 1 75 ? 8.747 -17.086 1.481 1.00 98.19 75 MET A O 1
ATOM 604 N N . LYS A 1 76 ? 6.692 -17.816 0.910 1.00 98.12 76 LYS A N 1
ATOM 605 C CA . LYS A 1 76 ? 6.693 -19.035 1.735 1.00 98.12 76 LYS A CA 1
ATOM 606 C C . LYS A 1 76 ? 7.684 -20.083 1.236 1.00 98.12 76 LYS A C 1
ATOM 608 O O . LYS A 1 76 ? 8.251 -20.799 2.056 1.00 98.12 76 LYS A O 1
ATOM 613 N N . THR A 1 77 ? 7.857 -20.184 -0.079 1.00 97.56 77 THR A N 1
ATOM 614 C CA . THR A 1 77 ? 8.789 -21.124 -0.716 1.00 97.56 77 THR A CA 1
ATOM 615 C C . THR A 1 77 ? 10.229 -20.621 -0.624 1.00 97.56 77 THR A C 1
ATOM 617 O O . THR A 1 77 ? 11.109 -21.323 -0.135 1.00 97.56 77 THR A O 1
ATOM 620 N N . MET A 1 78 ? 10.472 -19.397 -1.093 1.00 96.38 78 MET A N 1
ATOM 621 C CA . MET A 1 78 ? 11.770 -18.732 -1.128 1.00 96.38 78 MET A CA 1
ATOM 622 C C . MET A 1 78 ? 11.549 -17.228 -1.324 1.00 96.38 78 MET A C 1
ATOM 624 O O . MET A 1 78 ? 11.259 -16.782 -2.437 1.00 96.38 78 MET A O 1
ATOM 628 N N . SER A 1 79 ? 11.689 -16.438 -0.257 1.00 95.62 79 SER A N 1
ATOM 629 C CA . SER A 1 79 ? 11.521 -14.977 -0.316 1.00 95.62 79 SER A CA 1
ATOM 630 C C . SER A 1 79 ? 12.668 -14.269 -1.033 1.00 95.62 79 SER A C 1
ATOM 632 O O . SER A 1 79 ? 12.456 -13.229 -1.653 1.00 95.62 79 SER A O 1
ATOM 634 N N . PHE A 1 80 ? 13.875 -14.831 -0.970 1.00 95.81 80 PHE A N 1
ATOM 635 C CA . PHE A 1 80 ? 15.031 -14.340 -1.701 1.00 95.81 80 PHE A CA 1
ATOM 636 C C . PHE A 1 80 ? 16.074 -15.443 -1.864 1.00 95.81 80 PHE A C 1
ATOM 638 O O . PHE A 1 80 ? 16.408 -16.149 -0.916 1.00 95.81 80 PHE A O 1
ATOM 645 N N . THR A 1 81 ? 16.640 -15.526 -3.060 1.00 94.25 81 THR A N 1
ATOM 646 C CA . THR A 1 81 ? 17.923 -16.173 -3.319 1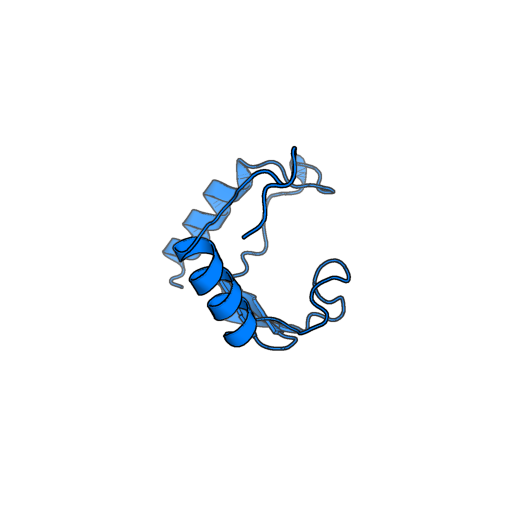.00 94.25 81 THR A CA 1
ATOM 647 C C . THR A 1 81 ? 18.707 -15.285 -4.277 1.00 94.25 81 THR A C 1
ATOM 649 O O . THR A 1 81 ? 18.122 -14.511 -5.038 1.00 94.25 81 THR A O 1
ATOM 652 N N . SER A 1 82 ? 20.034 -15.380 -4.244 1.00 93.75 82 SER A N 1
ATOM 653 C CA . SER A 1 82 ? 20.847 -14.747 -5.277 1.00 93.75 82 SER A CA 1
ATOM 654 C C . SER A 1 82 ? 20.614 -15.454 -6.611 1.00 93.75 82 SER A C 1
ATOM 656 O O . SER A 1 82 ? 20.450 -16.669 -6.654 1.00 93.75 82 SER A O 1
ATOM 658 N N . ASN A 1 83 ? 20.652 -14.693 -7.699 1.00 94.00 83 ASN A N 1
ATOM 659 C CA . ASN A 1 83 ? 20.708 -15.211 -9.063 1.00 94.00 83 ASN A CA 1
ATOM 660 C C . ASN A 1 83 ? 22.153 -15.287 -9.601 1.00 94.00 83 ASN A C 1
ATOM 662 O O . ASN A 1 83 ? 22.366 -15.437 -10.804 1.00 94.00 83 ASN A O 1
ATOM 666 N N . PHE A 1 84 ? 23.165 -15.145 -8.739 1.00 95.50 84 PHE A N 1
ATOM 667 C CA . PHE A 1 84 ? 24.568 -15.274 -9.128 1.00 95.50 84 PHE A CA 1
ATOM 668 C C . PHE A 1 84 ? 25.010 -16.735 -9.232 1.00 95.50 84 PHE A C 1
ATOM 670 O O . PHE A 1 84 ? 24.412 -17.639 -8.652 1.00 95.50 84 PHE A O 1
ATOM 677 N N . SER A 1 85 ? 26.087 -16.961 -9.990 1.00 94.31 85 SER A N 1
ATOM 678 C CA . SER A 1 85 ? 26.730 -18.273 -10.165 1.00 94.31 85 SER A CA 1
ATOM 679 C C . SER A 1 85 ? 25.780 -19.407 -10.585 1.00 94.31 85 SER A C 1
ATOM 681 O O . SER A 1 85 ? 26.005 -20.561 -10.234 1.00 94.31 85 SER A O 1
ATOM 683 N N . GLY A 1 86 ? 24.723 -19.087 -11.341 1.00 92.25 86 GLY A N 1
ATOM 684 C CA . GLY A 1 86 ? 23.777 -20.074 -11.873 1.00 92.25 86 GLY A CA 1
ATOM 685 C C . GLY A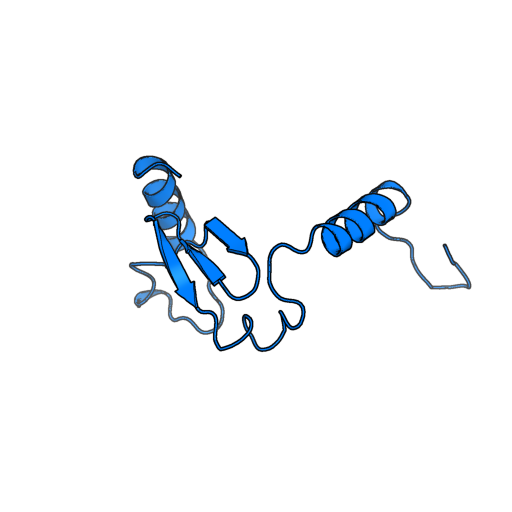 1 86 ? 22.721 -20.571 -10.880 1.00 92.25 86 GLY A C 1
ATOM 686 O O . GLY A 1 86 ? 22.046 -21.555 -11.170 1.00 92.25 86 GLY A O 1
ATOM 687 N N . MET A 1 87 ? 22.559 -19.919 -9.725 1.00 91.75 87 MET A N 1
ATOM 688 C CA . MET A 1 87 ? 21.464 -20.223 -8.801 1.00 91.75 87 MET A CA 1
ATOM 689 C C . MET A 1 87 ? 20.108 -19.846 -9.425 1.00 91.75 87 MET A C 1
ATOM 691 O O . MET A 1 87 ? 19.921 -18.721 -9.886 1.00 91.75 87 MET A O 1
ATOM 695 N N . THR A 1 88 ? 19.169 -20.796 -9.431 1.00 88.62 88 THR A N 1
ATOM 696 C CA . THR A 1 88 ? 17.789 -20.645 -9.926 1.00 88.62 88 THR A CA 1
ATOM 697 C C . THR A 1 88 ? 16.825 -21.345 -8.969 1.00 88.62 88 THR A C 1
ATOM 699 O O . THR A 1 88 ? 17.220 -22.305 -8.300 1.00 88.62 88 THR A O 1
ATOM 702 N N . ASN A 1 89 ? 15.587 -20.857 -8.891 1.00 83.56 89 ASN A N 1
ATOM 703 C CA . ASN A 1 89 ? 14.484 -21.451 -8.132 1.00 83.56 89 ASN A CA 1
ATOM 704 C C . ASN A 1 89 ? 13.306 -21.829 -9.034 1.00 83.56 89 ASN A C 1
ATOM 706 O O . ASN A 1 89 ? 13.347 -21.471 -10.233 1.00 83.56 89 ASN A O 1
#